Protein AF-A0A939U9X4-F1 (afdb_monomer)

Secondary structure (DSSP, 8-state):
--STT--SS--GGGHHHHHHHHHHHTEE-SSBTBSEEEE---SSSEEEETTTEEEEPPS----SEEEHHHHHHHTB-

Sequence (77 aa):
DTHPAGLPGNDDTGTMSAWAVFSMMGVYPDCPGEAAYTLTKPVFDTVEIDGKILIRKDRRIRKYRVTHDEFLKTYAK

Radius of gyration: 13.56 Å; Cα contacts (8 Å, |Δi|>4): 96; chains: 1; bounding box: 28×27×38 Å

Solvent-accessible surface area (backbone atoms only — not comparable to full-atom values): 4638 Å² total; per-residue (Å²): 112,93,54,100,75,48,61,98,63,80,45,72,94,48,52,50,58,50,52,50,53,30,42,38,71,16,40,39,70,81,48,92,88,51,72,39,32,33,51,49,79,42,73,50,68,64,47,75,47,92,92,64,40,37,38,51,59,70,94,74,78,83,59,58,66,40,42,51,69,55,38,51,72,74,40,33,86

Nearest PDB structures (foldseek):
  6f91-assembly4_G  TM=7.985E-01  e=1.314E-02  Bacteroides thetaiotaomicron

pLDDT: mean 77.68, std 9.36, range [45.16, 89.75]

Foldseek 3Di:
DPDPCPDPDDCVVVVVVVVVVCQQLQWADPDPVFQKIFGHQHVDQWDDDPVAWIFGGDPDPPDRMDGNVRCCVPGTD

Mean predicted aligned error: 8.17 Å

Structure (mmCIF, N/CA/C/O backbone):
data_AF-A0A939U9X4-F1
#
_entry.id   AF-A0A939U9X4-F1
#
loop_
_atom_site.group_PDB
_atom_site.id
_atom_site.type_symbol
_atom_site.label_atom_id
_atom_site.label_alt_id
_atom_site.label_comp_id
_atom_site.label_asym_id
_atom_site.label_entity_id
_atom_site.label_seq_id
_atom_site.pdbx_PDB_ins_code
_atom_site.Cartn_x
_atom_site.Cartn_y
_atom_site.Cartn_z
_atom_site.occupancy
_atom_site.B_iso_or_equiv
_atom_site.auth_seq_id
_atom_site.auth_comp_id
_atom_site.auth_asym_id
_atom_site.auth_atom_id
_atom_site.pdbx_PDB_model_num
ATOM 1 N N . ASP A 1 1 ? -6.797 -1.319 -21.064 1.00 45.16 1 ASP A N 1
ATOM 2 C CA . ASP A 1 1 ? -6.583 -1.904 -22.392 1.00 45.16 1 ASP A CA 1
ATOM 3 C C . ASP A 1 1 ? -5.717 -3.141 -22.198 1.00 45.16 1 ASP A C 1
ATOM 5 O O . ASP A 1 1 ? -4.710 -3.031 -21.512 1.00 45.16 1 ASP A O 1
ATOM 9 N N . THR A 1 2 ? -6.159 -4.321 -22.632 1.00 51.03 2 THR A N 1
ATOM 10 C CA . THR A 1 2 ? -5.419 -5.592 -22.449 1.00 51.03 2 THR A CA 1
ATOM 11 C C . THR A 1 2 ? -4.627 -5.979 -23.697 1.00 51.03 2 THR A C 1
ATOM 13 O O . THR A 1 2 ? -4.109 -7.091 -23.796 1.00 51.03 2 THR A O 1
ATOM 16 N N . HIS A 1 3 ? -4.548 -5.077 -24.676 1.00 64.75 3 HIS A N 1
ATOM 17 C CA . HIS A 1 3 ? -3.770 -5.279 -25.884 1.00 64.75 3 HIS A CA 1
ATOM 18 C C . HIS A 1 3 ? -2.259 -5.120 -25.648 1.00 64.75 3 HIS A C 1
ATOM 20 O O . HIS A 1 3 ? -1.852 -4.429 -24.715 1.00 64.75 3 HIS A O 1
ATOM 26 N N . PRO A 1 4 ? -1.407 -5.717 -26.506 1.00 58.00 4 PRO A N 1
ATOM 27 C CA . PRO A 1 4 ? 0.056 -5.683 -26.367 1.00 58.00 4 PRO A CA 1
ATOM 28 C C . PRO A 1 4 ? 0.669 -4.270 -26.323 1.00 58.00 4 PRO A C 1
ATOM 30 O O . PRO A 1 4 ? 1.793 -4.109 -25.866 1.00 58.00 4 PRO A O 1
ATOM 33 N N . ALA A 1 5 ? -0.072 -3.252 -26.778 1.00 60.22 5 ALA A N 1
ATOM 34 C CA . ALA A 1 5 ? 0.296 -1.834 -26.738 1.00 60.22 5 ALA A CA 1
ATOM 35 C C . ALA A 1 5 ? -0.351 -1.057 -25.565 1.00 60.22 5 ALA A C 1
ATOM 37 O O . ALA A 1 5 ? -0.360 0.169 -25.565 1.00 60.22 5 ALA A O 1
ATOM 38 N N . GLY A 1 6 ? -0.946 -1.751 -24.589 1.00 57.97 6 GLY A N 1
ATOM 39 C CA . GLY A 1 6 ? -1.798 -1.159 -23.549 1.00 57.97 6 GLY A CA 1
ATOM 40 C C . GLY A 1 6 ? -1.069 -0.387 -22.443 1.00 57.97 6 GLY A C 1
ATOM 41 O O . GLY A 1 6 ? -1.731 0.252 -21.624 1.00 57.97 6 GLY A O 1
ATOM 42 N N . LEU A 1 7 ? 0.266 -0.430 -22.404 1.00 61.22 7 LEU A N 1
ATOM 43 C CA . LEU A 1 7 ? 1.071 0.403 -21.512 1.00 61.22 7 LEU A CA 1
ATOM 44 C C . LEU A 1 7 ? 1.388 1.735 -22.211 1.00 61.22 7 LEU A C 1
ATOM 46 O O . LEU A 1 7 ? 1.981 1.723 -23.288 1.00 61.22 7 LEU A O 1
ATOM 50 N N . PRO A 1 8 ? 1.048 2.893 -21.617 1.00 61.31 8 PRO A N 1
ATOM 51 C CA . PRO A 1 8 ? 1.335 4.198 -22.214 1.00 61.31 8 PRO A CA 1
ATOM 52 C C . PRO A 1 8 ? 2.833 4.582 -22.191 1.0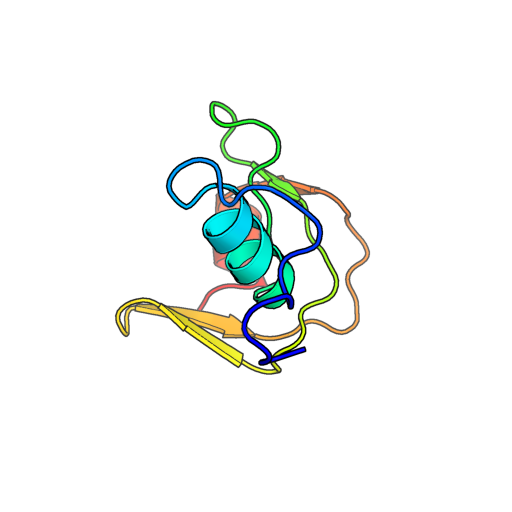0 61.31 8 PRO A C 1
ATOM 54 O O . PRO A 1 8 ? 3.176 5.669 -22.650 1.00 61.31 8 PRO A O 1
ATOM 57 N N . GLY A 1 9 ? 3.721 3.726 -21.663 1.00 65.25 9 GLY A N 1
ATOM 58 C CA . GLY A 1 9 ? 5.164 3.958 -21.533 1.00 65.25 9 GLY A CA 1
ATOM 59 C C . GLY A 1 9 ? 5.955 2.673 -21.242 1.00 65.25 9 GLY A C 1
ATOM 60 O O . GLY A 1 9 ? 5.381 1.584 -21.194 1.00 65.25 9 GLY A O 1
ATOM 61 N N . ASN A 1 10 ? 7.275 2.798 -21.062 1.00 70.38 10 ASN A N 1
ATOM 62 C CA . ASN A 1 10 ? 8.143 1.672 -20.701 1.00 70.38 10 ASN A CA 1
ATOM 63 C C . ASN A 1 10 ? 7.792 1.144 -19.303 1.00 70.38 10 ASN A C 1
ATOM 65 O O . ASN A 1 10 ? 7.601 1.918 -18.374 1.00 70.38 10 ASN A O 1
ATOM 69 N N . ASP A 1 11 ? 7.768 -0.179 -19.132 1.00 63.91 11 ASP A N 1
ATOM 70 C CA . ASP A 1 11 ? 7.473 -0.814 -17.839 1.00 63.91 11 ASP A CA 1
ATOM 71 C C . ASP A 1 11 ? 8.600 -0.638 -16.799 1.00 63.91 11 ASP A C 1
ATOM 73 O O . ASP A 1 11 ? 8.413 -0.988 -15.638 1.00 63.91 11 ASP A O 1
ATOM 77 N N . ASP A 1 12 ? 9.763 -0.096 -17.190 1.00 71.69 12 ASP A N 1
ATOM 78 C CA . ASP A 1 12 ? 10.930 0.178 -16.334 1.00 71.69 12 ASP A CA 1
ATOM 79 C C . ASP A 1 12 ? 11.171 -0.926 -15.290 1.00 71.69 12 ASP A C 1
ATOM 81 O O . ASP A 1 12 ? 11.223 -0.689 -14.080 1.00 71.69 12 ASP A O 1
ATOM 85 N N . THR A 1 13 ? 11.296 -2.173 -15.763 1.00 74.75 13 THR A N 1
ATOM 86 C CA . THR A 1 13 ? 11.508 -3.370 -14.920 1.00 74.75 13 THR A CA 1
ATOM 87 C C . THR A 1 13 ? 10.399 -3.623 -13.878 1.00 74.75 13 THR A C 1
ATOM 89 O O . THR A 1 13 ? 10.664 -4.120 -12.786 1.00 74.75 13 THR A O 1
ATOM 92 N N . GLY A 1 14 ? 9.143 -3.311 -14.209 1.00 73.75 14 GLY A N 1
ATOM 93 C CA . GLY A 1 14 ? 7.965 -3.548 -13.367 1.00 73.75 14 GLY A CA 1
ATOM 94 C C . GLY A 1 14 ? 7.517 -2.337 -12.546 1.00 73.75 14 GLY A C 1
ATOM 95 O O . GLY A 1 14 ? 6.581 -2.444 -11.751 1.00 73.75 14 GLY A O 1
ATOM 96 N N . THR A 1 15 ? 8.146 -1.176 -12.733 1.00 72.44 15 THR A N 1
ATOM 97 C CA . THR A 1 15 ? 7.816 0.057 -12.004 1.00 72.44 15 THR A CA 1
ATOM 98 C C . THR A 1 15 ? 6.411 0.551 -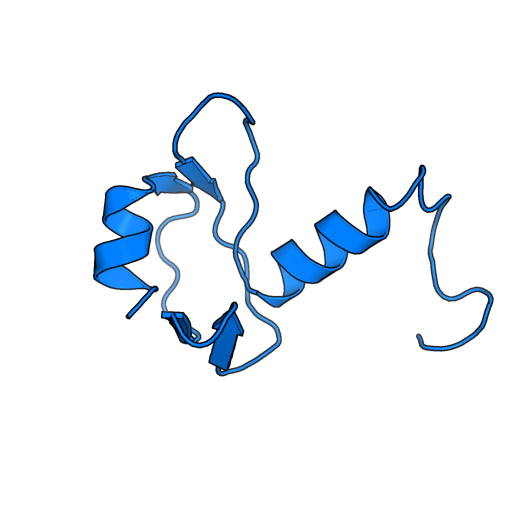12.356 1.00 72.44 15 THR A C 1
ATOM 100 O O . THR A 1 15 ? 5.629 0.892 -11.465 1.00 72.44 15 THR A O 1
ATOM 103 N N . MET A 1 16 ? 6.039 0.525 -13.643 1.00 76.81 16 MET A N 1
ATOM 104 C CA . MET A 1 16 ? 4.682 0.899 -14.065 1.00 76.81 16 MET A CA 1
ATOM 105 C C . MET A 1 16 ? 3.643 -0.133 -13.633 1.00 76.81 16 MET A C 1
ATOM 107 O O . MET A 1 16 ? 2.556 0.235 -13.183 1.00 76.81 16 MET A O 1
ATOM 111 N N . SER A 1 17 ? 3.990 -1.417 -13.713 1.00 76.81 17 SER A N 1
ATOM 112 C CA . SER A 1 17 ? 3.138 -2.502 -13.227 1.00 76.81 17 SER A CA 1
ATOM 113 C C . SER A 1 17 ? 2.857 -2.380 -11.723 1.00 76.81 17 SER A C 1
ATOM 115 O O . SER A 1 17 ? 1.702 -2.473 -11.300 1.00 76.81 17 SER A O 1
ATOM 117 N N . ALA A 1 18 ? 3.875 -2.079 -10.912 1.00 79.56 18 ALA A N 1
ATOM 118 C CA . ALA A 1 18 ? 3.712 -1.836 -9.482 1.00 79.56 18 ALA A CA 1
ATOM 119 C C . ALA A 1 18 ? 2.814 -0.618 -9.216 1.00 79.56 18 ALA A C 1
ATOM 121 O O . ALA A 1 18 ? 1.862 -0.716 -8.439 1.00 79.56 18 ALA A O 1
ATOM 122 N N . TRP A 1 19 ? 3.055 0.505 -9.903 1.00 81.56 19 TRP A N 1
ATOM 123 C CA . TRP A 1 19 ? 2.230 1.712 -9.779 1.00 81.56 19 TRP A CA 1
ATOM 124 C C . TRP A 1 19 ? 0.753 1.447 -10.098 1.00 81.56 19 TRP A C 1
ATOM 126 O O . TRP A 1 19 ? -0.136 1.911 -9.377 1.00 81.56 19 TRP A O 1
ATOM 136 N N . ALA A 1 20 ? 0.482 0.662 -11.143 1.00 81.19 20 ALA A N 1
ATOM 137 C CA . ALA A 1 20 ? -0.870 0.298 -11.539 1.00 81.19 20 ALA A CA 1
ATOM 138 C C . ALA A 1 20 ? -1.569 -0.550 -10.466 1.00 81.19 20 ALA A C 1
ATOM 140 O O . ALA A 1 20 ? -2.695 -0.233 -10.084 1.00 81.19 20 ALA A O 1
ATOM 141 N N . VAL A 1 21 ? -0.901 -1.578 -9.930 1.00 84.75 21 VAL A N 1
ATOM 142 C CA . VAL A 1 21 ? -1.462 -2.429 -8.866 1.00 84.75 21 VAL A CA 1
ATOM 143 C C . VAL A 1 21 ? -1.752 -1.605 -7.610 1.00 84.75 21 VAL A C 1
ATOM 145 O O . VAL A 1 21 ? -2.875 -1.637 -7.112 1.00 84.75 21 VAL A O 1
ATOM 148 N N . PHE A 1 22 ? -0.800 -0.792 -7.147 1.00 84.31 22 PHE A N 1
ATOM 149 C CA . PHE A 1 22 ? -0.987 0.104 -5.999 1.00 84.31 22 PHE A CA 1
ATOM 150 C C . PHE A 1 22 ? -2.175 1.061 -6.192 1.00 84.31 22 PHE A C 1
ATOM 152 O O . PHE A 1 22 ? -3.078 1.140 -5.352 1.00 84.31 22 PHE A O 1
ATOM 159 N N . SER A 1 23 ? -2.260 1.696 -7.360 1.00 83.19 23 SER A N 1
ATOM 160 C CA . SER A 1 23 ? -3.369 2.593 -7.696 1.00 83.19 23 SER A CA 1
ATOM 161 C C . SER A 1 23 ? -4.720 1.873 -7.721 1.00 83.19 23 SER A C 1
ATOM 163 O O . SER A 1 23 ? -5.706 2.400 -7.209 1.00 83.19 23 SER A O 1
ATOM 165 N N . MET A 1 24 ? -4.782 0.648 -8.252 1.00 83.94 24 MET A N 1
ATOM 166 C CA . MET A 1 24 ? -6.014 -0.151 -8.263 1.00 83.94 24 MET A CA 1
ATOM 167 C C . MET A 1 24 ? -6.460 -0.582 -6.861 1.00 83.94 24 MET A C 1
ATOM 169 O O . MET A 1 24 ? -7.668 -0.655 -6.615 1.00 83.94 24 MET A O 1
ATOM 173 N N . MET A 1 25 ? -5.514 -0.821 -5.946 1.00 84.88 25 MET A N 1
ATOM 174 C CA . MET A 1 25 ? -5.787 -1.097 -4.528 1.00 84.88 25 MET A CA 1
ATOM 175 C C . MET A 1 25 ? -6.249 0.143 -3.750 1.00 84.88 25 MET A C 1
ATOM 177 O O . MET A 1 25 ? -6.825 0.004 -2.673 1.00 84.88 25 MET A O 1
ATOM 181 N N . GLY A 1 26 ? -6.036 1.347 -4.288 1.00 84.94 26 GLY A N 1
ATOM 182 C CA . GLY A 1 26 ? -6.401 2.604 -3.635 1.00 84.94 26 GLY A CA 1
ATOM 183 C C . GLY A 1 26 ? -5.321 3.171 -2.711 1.00 84.94 26 GLY A C 1
ATOM 184 O O . GLY A 1 26 ? -5.623 4.055 -1.911 1.00 84.94 26 GLY A O 1
ATOM 185 N N . VAL A 1 27 ? -4.081 2.675 -2.785 1.00 84.38 27 VAL A N 1
ATOM 186 C CA . VAL A 1 27 ? -2.972 3.100 -1.916 1.00 84.38 27 VAL A CA 1
ATOM 187 C C . VAL A 1 27 ? -1.672 3.219 -2.691 1.00 84.38 27 VAL A C 1
ATOM 189 O O . VAL A 1 27 ? -1.364 2.358 -3.501 1.00 84.38 27 VAL A O 1
ATOM 192 N N . TYR A 1 28 ? -0.876 4.249 -2.423 1.00 83.56 28 TYR A N 1
ATOM 193 C CA . TYR A 1 28 ? 0.419 4.436 -3.069 1.00 83.56 28 TYR A CA 1
ATOM 194 C C . TYR A 1 28 ? 1.473 4.959 -2.079 1.00 83.56 28 TYR A C 1
ATOM 196 O O . TYR A 1 28 ? 1.217 5.968 -1.416 1.00 83.56 28 TYR A O 1
ATOM 204 N N . PRO A 1 29 ? 2.645 4.310 -1.953 1.00 80.75 29 PRO A N 1
ATOM 205 C CA . PRO A 1 29 ? 3.757 4.832 -1.163 1.00 80.75 29 PRO A CA 1
ATOM 206 C C . PRO A 1 29 ? 4.463 5.943 -1.953 1.00 80.75 29 PRO A C 1
ATOM 208 O O . PRO A 1 29 ? 5.266 5.675 -2.843 1.00 80.75 29 PRO A O 1
ATOM 21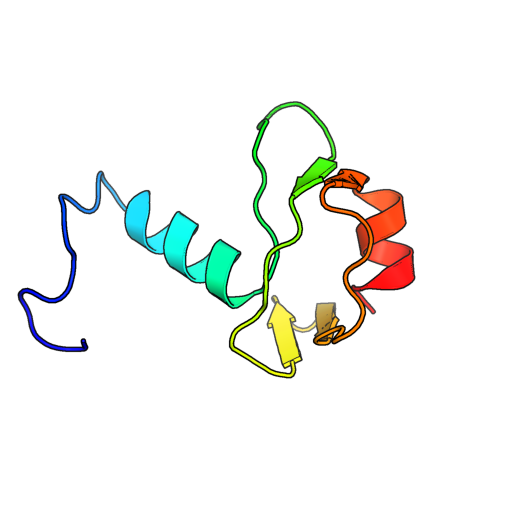1 N N . ASP A 1 30 ? 4.142 7.200 -1.653 1.00 78.81 30 ASP A N 1
ATOM 212 C CA . ASP A 1 30 ? 4.712 8.355 -2.356 1.00 78.81 30 ASP A CA 1
ATOM 213 C C . ASP A 1 30 ? 6.157 8.650 -1.930 1.00 78.81 30 ASP A C 1
ATOM 215 O O . ASP A 1 30 ? 6.970 9.063 -2.754 1.00 78.81 30 ASP A O 1
ATOM 219 N N . CYS A 1 31 ? 6.484 8.396 -0.661 1.00 80.38 31 CYS A N 1
ATOM 220 C CA . CYS A 1 31 ? 7.815 8.578 -0.096 1.00 80.38 31 CYS A CA 1
ATOM 221 C C . CYS A 1 31 ? 8.331 7.254 0.497 1.00 80.38 31 CYS A C 1
ATOM 223 O O . CYS A 1 31 ? 8.037 6.943 1.656 1.00 80.38 31 CYS A O 1
ATOM 225 N N . PRO A 1 32 ? 9.097 6.450 -0.267 1.00 69.06 32 PRO A N 1
ATOM 226 C CA . PRO A 1 32 ? 9.720 5.233 0.245 1.00 69.06 32 PRO A CA 1
ATOM 227 C C . PRO A 1 32 ? 10.807 5.604 1.267 1.00 69.06 32 PRO A C 1
ATOM 229 O O . PRO A 1 32 ? 11.938 5.927 0.919 1.00 69.06 32 PRO A O 1
ATOM 232 N N . GLY A 1 33 ? 10.432 5.611 2.542 1.00 76.81 33 GLY A N 1
ATOM 233 C CA . GLY A 1 33 ? 11.247 6.106 3.656 1.00 76.81 33 GLY A CA 1
ATOM 234 C C . GLY A 1 33 ? 10.388 6.695 4.772 1.00 76.81 33 GLY A C 1
ATOM 235 O O . GLY A 1 33 ? 10.787 6.696 5.933 1.00 76.81 33 GLY A O 1
ATOM 236 N N . GLU A 1 34 ? 9.169 7.112 4.435 1.00 81.25 34 GLU A N 1
ATOM 237 C CA . GLU A 1 34 ? 8.143 7.476 5.398 1.00 81.25 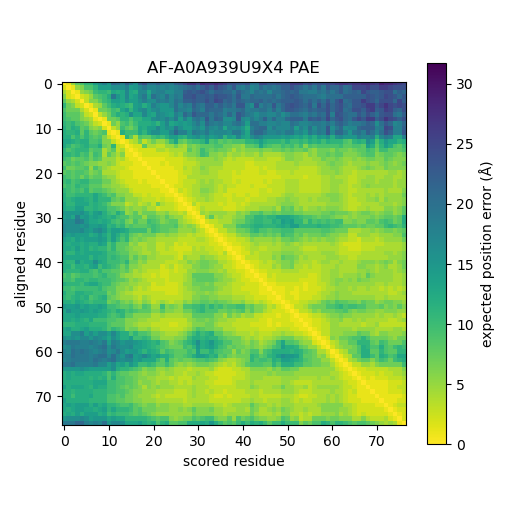34 GLU A CA 1
ATOM 238 C C . GLU A 1 34 ? 7.100 6.360 5.483 1.00 81.25 34 GLU A C 1
ATOM 240 O O . GLU A 1 34 ? 6.647 5.829 4.469 1.00 81.25 34 GLU A O 1
ATOM 245 N N . ALA A 1 35 ? 6.692 5.998 6.700 1.00 84.19 35 ALA A N 1
ATOM 246 C CA . ALA A 1 35 ? 5.631 5.019 6.927 1.00 84.19 35 ALA A CA 1
ATOM 247 C C . ALA A 1 35 ? 4.248 5.652 6.681 1.00 84.19 35 ALA A C 1
ATOM 249 O O . ALA A 1 35 ? 3.400 5.697 7.575 1.00 84.19 35 ALA A O 1
ATOM 250 N N . ALA A 1 36 ? 4.039 6.188 5.480 1.00 84.56 36 ALA A N 1
ATOM 251 C CA . ALA A 1 36 ? 2.818 6.846 5.051 1.00 84.56 36 ALA A CA 1
ATOM 252 C C . ALA A 1 36 ? 2.423 6.402 3.640 1.00 84.56 36 ALA A C 1
ATOM 254 O O . ALA A 1 36 ? 3.262 6.074 2.803 1.00 84.56 36 ALA A O 1
ATOM 255 N N . TYR A 1 37 ? 1.119 6.405 3.389 1.00 84.62 37 TYR A N 1
ATOM 256 C CA . TYR A 1 37 ? 0.530 6.047 2.110 1.00 84.62 37 TYR A CA 1
ATOM 257 C C . TYR A 1 37 ? -0.419 7.141 1.653 1.00 84.62 37 TYR A C 1
ATOM 259 O O . TYR A 1 37 ? -1.217 7.677 2.429 1.00 84.62 37 TYR A O 1
ATOM 267 N N . THR A 1 38 ? -0.358 7.442 0.364 1.00 85.31 38 THR A N 1
ATOM 268 C CA . THR A 1 38 ? -1.327 8.294 -0.309 1.00 85.31 38 THR A CA 1
ATOM 269 C C . THR A 1 38 ? -2.524 7.449 -0.723 1.00 85.31 38 THR A C 1
ATOM 271 O O . THR A 1 38 ? -2.365 6.417 -1.374 1.00 85.31 38 THR A O 1
ATOM 274 N N . LEU A 1 39 ? -3.726 7.873 -0.336 1.00 83.56 39 LEU A N 1
ATOM 275 C CA . LEU A 1 39 ? -4.968 7.198 -0.696 1.00 83.56 39 LEU A CA 1
ATOM 276 C C . LEU A 1 39 ? -5.453 7.675 -2.064 1.00 83.56 39 LEU A C 1
ATOM 278 O O . LEU A 1 39 ? -5.515 8.873 -2.344 1.00 83.56 39 LEU A O 1
ATOM 282 N N . THR A 1 40 ? -5.847 6.724 -2.899 1.00 81.38 40 THR A N 1
ATOM 283 C CA . THR A 1 40 ? -6.433 6.962 -4.219 1.00 81.38 40 THR A CA 1
ATOM 284 C C . THR A 1 40 ? -7.778 6.247 -4.311 1.00 81.38 40 THR A C 1
ATOM 286 O O . THR A 1 40 ? -8.191 5.540 -3.394 1.00 81.38 40 THR A O 1
ATOM 289 N N . LYS A 1 41 ? -8.521 6.453 -5.401 1.00 82.31 41 LYS A N 1
ATOM 290 C CA . LYS A 1 41 ? -9.815 5.794 -5.584 1.00 82.31 41 LYS A CA 1
ATOM 291 C C . LYS A 1 41 ? -9.586 4.341 -6.033 1.00 82.31 41 LYS A C 1
ATOM 293 O O . LYS A 1 41 ? -9.191 4.150 -7.182 1.00 82.31 41 LYS A O 1
ATOM 298 N N . PRO A 1 42 ? -9.880 3.329 -5.196 1.00 84.44 42 PRO A N 1
ATOM 299 C CA . PRO A 1 42 ? -9.667 1.938 -5.568 1.00 84.44 42 PRO A CA 1
ATOM 300 C C . PRO A 1 42 ? -10.630 1.517 -6.680 1.00 84.44 42 PRO A C 1
ATOM 302 O O . PRO A 1 42 ? -11.797 1.936 -6.733 1.00 84.44 42 PRO A O 1
ATOM 305 N N . VAL A 1 43 ? -10.137 0.641 -7.548 1.00 85.19 43 VAL A N 1
ATOM 306 C CA . VAL A 1 43 ? -10.922 0.045 -8.632 1.00 85.19 43 VAL A CA 1
ATOM 307 C C . VAL A 1 43 ? -11.779 -1.091 -8.076 1.00 85.19 43 VAL A C 1
ATOM 309 O O . VAL A 1 43 ? -12.993 -1.113 -8.292 1.00 85.19 43 VAL A O 1
ATOM 312 N N . PHE A 1 44 ? -11.169 -1.974 -7.284 1.00 85.19 44 PHE A N 1
ATOM 313 C CA . PHE A 1 44 ? -11.819 -3.144 -6.697 1.00 85.19 44 PHE A CA 1
ATOM 314 C C . PHE A 1 44 ? -12.528 -2.817 -5.381 1.00 85.19 44 PHE A C 1
ATOM 316 O O . PHE A 1 44 ? -12.126 -1.915 -4.649 1.00 85.19 44 PHE A O 1
ATOM 323 N N . ASP A 1 45 ? -13.597 -3.554 -5.071 1.00 85.62 45 ASP A N 1
ATOM 324 C CA . ASP A 1 45 ? -14.336 -3.384 -3.814 1.00 85.62 45 ASP A CA 1
ATOM 325 C C . ASP A 1 45 ? -13.617 -4.040 -2.622 1.00 85.62 45 ASP A C 1
ATOM 327 O O . ASP A 1 45 ? -13.780 -3.615 -1.474 1.00 85.62 45 ASP A O 1
ATOM 331 N N . THR A 1 46 ? -12.807 -5.069 -2.874 1.00 86.88 46 THR A N 1
ATOM 332 C CA . THR A 1 46 ? -11.995 -5.762 -1.869 1.00 86.88 46 THR A CA 1
ATOM 333 C C . THR A 1 46 ? -10.715 -6.285 -2.512 1.00 86.88 46 THR A C 1
ATOM 335 O O . THR A 1 46 ? -10.756 -6.795 -3.630 1.00 86.88 46 THR A O 1
ATOM 338 N N . VAL A 1 47 ? -9.595 -6.149 -1.807 1.00 88.44 47 VAL A N 1
ATOM 339 C CA . VAL A 1 47 ? -8.290 -6.695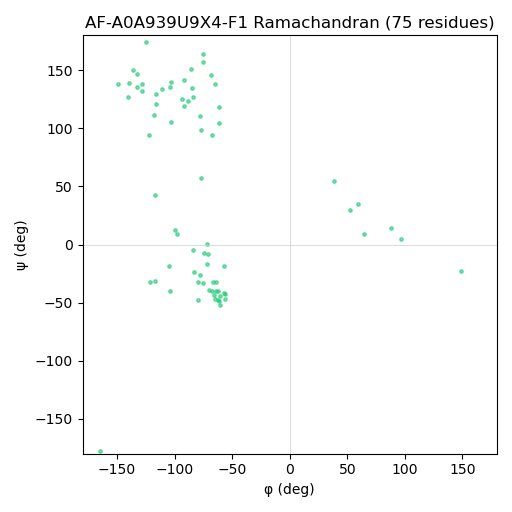 -2.189 1.00 88.44 47 VAL A CA 1
ATOM 340 C C . VAL A 1 47 ? -7.739 -7.483 -1.012 1.00 88.44 47 VAL A C 1
ATOM 342 O O . VAL A 1 47 ? -7.740 -6.990 0.112 1.00 88.44 47 VAL A O 1
ATOM 345 N N . GLU A 1 48 ? -7.266 -8.694 -1.274 1.00 89.75 48 GLU A N 1
ATOM 346 C CA . GLU A 1 48 ? -6.630 -9.554 -0.280 1.00 89.75 48 GLU A CA 1
ATOM 347 C C . GLU A 1 48 ? -5.168 -9.781 -0.666 1.00 89.75 48 GLU A C 1
ATOM 349 O O . GLU A 1 48 ? -4.872 -10.133 -1.808 1.00 89.75 48 GLU A O 1
ATOM 354 N N . ILE A 1 49 ? -4.254 -9.564 0.281 1.00 87.31 49 ILE A N 1
ATOM 355 C CA . ILE A 1 49 ? -2.819 -9.794 0.098 1.00 87.31 49 ILE A CA 1
ATOM 356 C C . ILE A 1 49 ? -2.387 -10.903 1.056 1.00 87.31 49 ILE A C 1
ATOM 358 O O . ILE A 1 49 ? -2.538 -10.775 2.275 1.00 87.31 49 ILE A O 1
ATOM 362 N N . ASP A 1 50 ? -1.843 -11.985 0.491 1.00 86.56 50 ASP A N 1
ATOM 363 C CA . ASP A 1 50 ? -1.248 -13.122 1.215 1.00 86.56 50 ASP A CA 1
ATOM 364 C C . ASP A 1 50 ? -2.159 -13.738 2.302 1.00 86.56 50 ASP A C 1
ATOM 366 O O . ASP A 1 50 ? -1.681 -14.209 3.332 1.00 86.56 50 ASP A O 1
ATOM 370 N N . GLY A 1 51 ? -3.488 -13.672 2.135 1.00 81.56 51 GLY A N 1
ATOM 371 C CA . GLY A 1 51 ? -4.452 -14.174 3.126 1.00 81.56 51 GLY A CA 1
ATOM 372 C C . GLY A 1 51 ? -4.438 -13.451 4.476 1.00 81.56 51 GLY A C 1
ATOM 373 O O . GLY A 1 51 ? -5.051 -13.923 5.432 1.00 81.56 51 GLY A O 1
ATOM 374 N N . LYS A 1 52 ? -3.711 -12.333 4.579 1.00 81.06 52 LYS A N 1
ATOM 375 C CA . LYS A 1 52 ? -3.424 -11.639 5.844 1.00 81.06 52 LYS A CA 1
ATOM 376 C C . LYS A 1 52 ? -3.916 -10.205 5.871 1.00 81.06 52 LYS A C 1
ATOM 378 O O . LYS A 1 52 ? -4.231 -9.710 6.944 1.00 81.06 52 LYS A O 1
ATOM 383 N N . ILE A 1 53 ? -3.921 -9.527 4.725 1.00 82.75 53 ILE A N 1
ATOM 384 C CA . ILE A 1 53 ? -4.302 -8.117 4.637 1.00 82.75 53 ILE A CA 1
ATOM 385 C C . ILE A 1 53 ? -5.534 -8.018 3.753 1.00 82.75 53 ILE A C 1
ATOM 387 O O . ILE 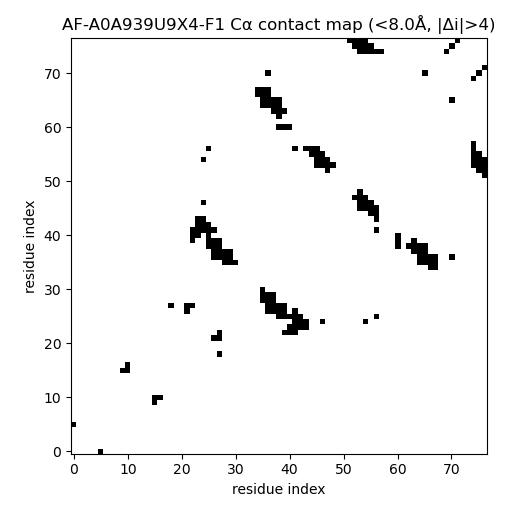A 1 53 ? -5.437 -8.223 2.542 1.00 82.75 53 ILE A O 1
ATOM 391 N N . LEU A 1 54 ? -6.676 -7.670 4.345 1.00 85.12 54 LEU A N 1
ATOM 392 C CA . LEU A 1 54 ? -7.910 -7.409 3.616 1.00 85.12 54 LEU A CA 1
ATOM 393 C C . LEU A 1 54 ? -8.161 -5.902 3.517 1.00 85.12 54 LEU A C 1
ATOM 395 O O . LEU A 1 54 ? -8.589 -5.266 4.480 1.00 85.12 54 LEU A O 1
ATOM 399 N N . ILE A 1 55 ? -7.946 -5.332 2.334 1.00 85.75 55 ILE A N 1
ATOM 400 C CA . ILE A 1 55 ? -8.229 -3.926 2.037 1.00 85.75 55 ILE A CA 1
ATOM 401 C C . ILE A 1 55 ? -9.645 -3.826 1.482 1.00 85.75 55 ILE A C 1
ATOM 403 O O . ILE A 1 55 ? -9.963 -4.397 0.436 1.00 85.75 55 ILE A O 1
ATOM 407 N N . ARG A 1 56 ? -10.510 -3.078 2.167 1.00 84.56 56 ARG A N 1
ATOM 408 C CA . ARG A 1 56 ? -11.874 -2.809 1.692 1.00 84.56 56 ARG A CA 1
ATOM 409 C C . ARG A 1 56 ? -11.977 -1.406 1.130 1.00 84.56 56 ARG A C 1
ATOM 411 O O . ARG A 1 56 ? -11.469 -0.447 1.706 1.00 84.56 56 ARG A O 1
ATOM 418 N N . LYS A 1 57 ? -12.703 -1.282 0.025 1.00 80.25 57 LYS A N 1
ATOM 419 C CA . LYS A 1 57 ? -12.982 0.007 -0.595 1.00 80.25 57 LYS A CA 1
ATOM 420 C C . LYS A 1 57 ? -13.762 0.911 0.342 1.00 80.25 57 LYS A C 1
ATOM 422 O O . LYS A 1 57 ? -14.920 0.642 0.662 1.00 80.25 57 LYS A O 1
ATOM 427 N N . ASP A 1 58 ? -13.155 2.039 0.681 1.00 75.12 58 ASP A N 1
ATOM 428 C CA . ASP A 1 58 ? -13.859 3.141 1.311 1.00 75.12 58 ASP A CA 1
ATOM 429 C C . ASP A 1 58 ? -14.327 4.143 0.247 1.00 75.12 58 ASP A C 1
ATOM 431 O O . ASP A 1 58 ? -13.555 4.647 -0.567 1.00 75.12 58 ASP A O 1
ATOM 435 N N . ARG A 1 59 ? -15.629 4.440 0.244 1.00 69.38 59 ARG A N 1
ATOM 436 C CA . ARG A 1 59 ? -16.230 5.456 -0.635 1.00 69.38 59 ARG A CA 1
ATOM 437 C C . A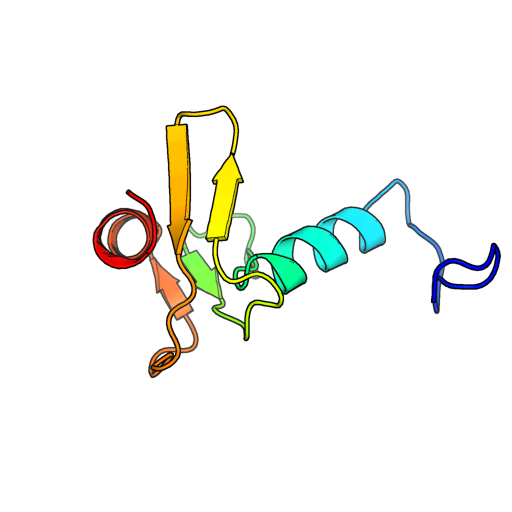RG A 1 59 ? -16.108 6.870 -0.057 1.00 69.38 59 ARG A C 1
ATOM 439 O O . ARG A 1 59 ? -16.519 7.824 -0.712 1.00 69.38 59 ARG A O 1
ATOM 446 N N . ARG A 1 60 ? -15.585 7.014 1.164 1.00 70.81 60 ARG A N 1
ATOM 447 C CA . ARG A 1 60 ? -15.481 8.270 1.919 1.00 70.81 60 ARG A CA 1
ATOM 448 C C . ARG A 1 60 ? -14.028 8.657 2.198 1.00 70.81 60 ARG A C 1
ATOM 450 O O . ARG A 1 60 ? -13.723 9.137 3.288 1.00 70.81 60 ARG A O 1
ATOM 457 N N . ILE A 1 61 ? -13.145 8.521 1.210 1.00 67.25 61 ILE A N 1
ATOM 458 C CA . ILE A 1 61 ? -11.769 9.019 1.320 1.00 67.25 61 ILE A CA 1
ATOM 459 C C . ILE A 1 61 ? -11.815 10.543 1.511 1.00 67.25 61 ILE A C 1
ATOM 461 O O . ILE A 1 61 ? -12.118 11.293 0.587 1.00 67.25 61 ILE A O 1
ATOM 465 N N . ARG A 1 62 ? -11.575 10.996 2.745 1.00 66.50 62 ARG A N 1
ATOM 466 C CA . ARG A 1 62 ? -11.505 12.423 3.120 1.00 66.50 62 ARG A CA 1
ATOM 467 C C . ARG A 1 62 ? -10.075 12.903 3.351 1.00 66.50 62 ARG A C 1
ATOM 469 O O . ARG A 1 62 ? -9.832 14.105 3.345 1.00 66.50 62 ARG A O 1
ATOM 476 N N . LYS A 1 63 ? -9.146 11.972 3.576 1.00 68.62 63 LYS A N 1
ATOM 477 C CA . LYS A 1 63 ? -7.717 12.232 3.752 1.00 68.62 63 LYS A CA 1
ATOM 478 C C . LYS A 1 63 ? -6.962 11.691 2.545 1.00 68.62 63 LYS A C 1
ATOM 480 O O . LYS A 1 63 ? -7.187 10.556 2.144 1.00 68.62 63 LYS A O 1
ATOM 485 N N . TYR A 1 64 ? -6.054 12.501 2.014 1.00 75.81 64 TYR A N 1
ATOM 486 C CA . TYR A 1 64 ? -5.201 12.124 0.887 1.00 75.81 64 TYR A CA 1
ATOM 487 C C . TYR A 1 64 ? -3.966 11.335 1.322 1.00 75.81 64 TYR A C 1
ATOM 489 O O . TYR A 1 64 ? -3.440 10.569 0.529 1.00 75.81 64 TYR A O 1
ATOM 497 N N . ARG A 1 65 ? -3.529 11.478 2.579 1.00 83.69 65 ARG A N 1
ATOM 498 C CA . ARG A 1 65 ? -2.370 10.784 3.154 1.00 83.69 65 ARG A CA 1
ATOM 499 C C . ARG A 1 65 ? -2.743 10.204 4.515 1.00 83.69 65 ARG A C 1
ATOM 501 O O . ARG A 1 65 ? -3.388 10.889 5.312 1.00 83.69 65 ARG A O 1
ATOM 508 N N . VAL A 1 66 ? -2.347 8.961 4.763 1.00 86.44 66 VAL A N 1
ATOM 509 C CA . VAL A 1 66 ? -2.538 8.240 6.030 1.00 86.44 66 VAL A CA 1
ATOM 510 C C . VAL A 1 66 ? -1.232 7.578 6.447 1.00 86.44 66 VAL A C 1
ATOM 512 O O . VAL A 1 66 ? -0.453 7.162 5.592 1.00 86.44 66 VAL A O 1
ATOM 515 N N . THR A 1 67 ? -0.971 7.477 7.747 1.00 87.31 67 THR A N 1
ATOM 516 C CA . THR A 1 67 ? 0.199 6.728 8.236 1.00 87.31 67 THR A CA 1
ATOM 517 C C . THR A 1 67 ? -0.038 5.221 8.136 1.00 87.31 67 THR A C 1
ATOM 519 O O . THR A 1 67 ? -1.176 4.770 7.996 1.00 87.31 67 THR A O 1
ATOM 522 N N . HIS A 1 68 ? 1.021 4.419 8.232 1.00 84.44 68 HIS A N 1
ATOM 523 C CA . HIS A 1 68 ? 0.932 2.959 8.207 1.00 84.44 68 HIS A CA 1
ATOM 524 C C . HIS A 1 68 ? -0.000 2.419 9.303 1.00 84.44 68 HIS A C 1
ATOM 526 O O . HIS A 1 68 ? -0.864 1.590 9.028 1.00 84.44 68 HIS A O 1
ATOM 532 N N . ASP A 1 69 ? 0.086 2.961 10.519 1.00 84.12 69 ASP A N 1
ATOM 533 C CA . ASP A 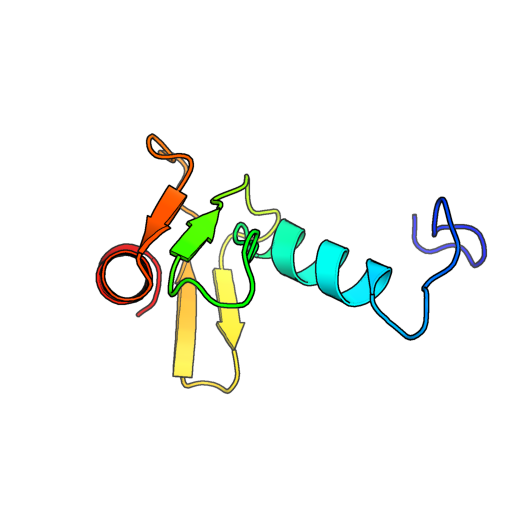1 69 ? -0.789 2.558 11.624 1.00 84.12 69 ASP A CA 1
ATOM 534 C C . ASP A 1 69 ? -2.251 2.961 11.401 1.00 84.12 69 ASP A C 1
ATOM 536 O O . ASP A 1 69 ? -3.164 2.198 11.719 1.00 84.12 69 ASP A O 1
ATOM 540 N N . GLU A 1 70 ? -2.501 4.162 10.866 1.00 83.38 70 GLU A N 1
ATOM 541 C CA . GLU A 1 70 ? -3.857 4.591 10.504 1.00 83.38 70 GLU A CA 1
ATOM 542 C C . GLU A 1 70 ? -4.427 3.707 9.391 1.00 83.38 70 GLU A C 1
ATOM 544 O O . GLU A 1 70 ? -5.603 3.332 9.441 1.00 83.38 70 GLU A O 1
ATOM 549 N N . PHE A 1 71 ? -3.588 3.349 8.415 1.00 83.81 71 PHE A N 1
ATOM 550 C CA . PHE A 1 71 ? -3.948 2.471 7.315 1.00 83.81 71 PHE A CA 1
ATOM 551 C C . PHE A 1 71 ? -4.371 1.091 7.821 1.00 83.81 71 PHE A C 1
ATOM 553 O O . PHE A 1 71 ? -5.479 0.640 7.518 1.00 83.81 71 PHE A O 1
ATOM 560 N N . LEU A 1 72 ? -3.538 0.471 8.659 1.00 83.62 72 LEU A N 1
ATOM 561 C CA . LEU A 1 72 ? -3.815 -0.846 9.223 1.00 83.62 72 LEU A CA 1
ATOM 562 C C . LEU A 1 72 ? -5.042 -0.873 10.135 1.00 83.62 72 LEU A C 1
ATOM 564 O O . LEU A 1 72 ? -5.722 -1.883 10.204 1.00 83.62 72 LEU A O 1
ATOM 568 N N . LYS A 1 73 ? -5.341 0.216 10.846 1.00 82.56 73 LYS A N 1
ATOM 569 C CA . LYS A 1 73 ? -6.510 0.272 11.741 1.00 82.56 73 LYS A CA 1
ATOM 570 C C . LYS A 1 73 ? -7.820 0.527 11.003 1.00 82.56 73 LYS A 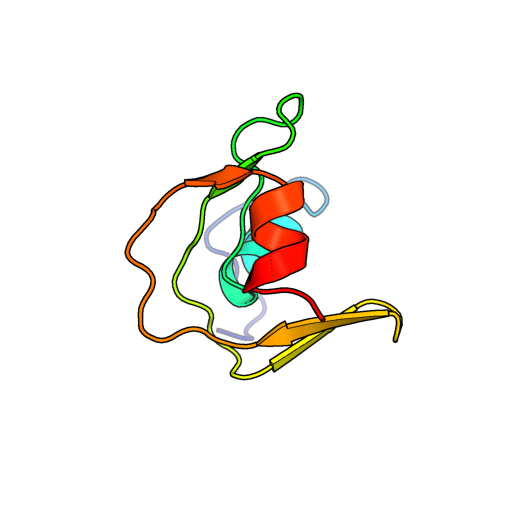C 1
ATOM 572 O O . LYS A 1 73 ? -8.878 0.109 11.471 1.00 82.56 73 LYS A O 1
ATOM 577 N N . THR A 1 74 ? -7.761 1.279 9.906 1.00 76.12 74 THR A N 1
ATOM 578 C CA . THR A 1 74 ? -8.958 1.840 9.263 1.00 76.12 74 THR A CA 1
ATOM 579 C C . THR A 1 74 ? -9.340 1.087 7.995 1.00 76.12 74 THR A C 1
ATOM 581 O O . THR A 1 74 ? -10.527 0.879 7.747 1.00 76.12 74 THR A O 1
ATOM 584 N N . TYR A 1 75 ? -8.351 0.686 7.195 1.00 75.50 75 TYR A N 1
ATOM 585 C CA . TYR A 1 75 ? -8.566 0.182 5.837 1.00 75.50 75 TYR A CA 1
ATOM 586 C C . TYR A 1 75 ? -8.144 -1.272 5.662 1.00 75.50 75 TYR A C 1
ATOM 588 O O . TYR A 1 75 ? -8.774 -1.973 4.868 1.00 75.50 75 TYR A O 1
ATOM 596 N N . ALA A 1 76 ? -7.124 -1.722 6.398 1.00 74.06 76 ALA A N 1
ATOM 597 C CA . ALA A 1 76 ? -6.771 -3.132 6.469 1.00 74.06 76 ALA A CA 1
ATOM 598 C C . ALA A 1 76 ? -7.493 -3.809 7.643 1.00 74.06 76 ALA A C 1
ATOM 600 O O . ALA A 1 76 ? -7.663 -3.224 8.710 1.00 74.06 76 ALA A O 1
ATOM 601 N N . LYS A 1 77 ? -7.936 -5.044 7.441 1.00 67.69 77 LYS A N 1
ATOM 602 C CA . LYS A 1 77 ? -8.360 -5.959 8.501 1.00 67.69 77 LYS A CA 1
ATOM 603 C C . LYS A 1 77 ? -7.696 -7.307 8.317 1.00 67.69 77 LYS A C 1
ATOM 605 O O . LYS A 1 77 ? -7.376 -7.628 7.149 1.00 67.69 77 LYS A O 1
#